Protein AF-A0A392SSB5-F1 (afdb_monomer_lite)

Foldseek 3Di:
DLVLLVQCPPPVSVVVSQVVLVVVLVVVVVVHADEPDAQEAELEPVCPDSNLSVRLSVRLSNLCRHDPPRRQWHWYDYPDIDIDRQDDDTPNSSSVSNND

Sequence (100 aa):
PHEIIKSLGDGDGGEVAELQWKRIVDDLLKKGKMRNCLAVCDVSWSMYGIPMEVSVALGLLVSELSDEPWKGKVITFSEEPQLHVIQGDNLKSKTDFVRD

Organism: NCBI:txid97028

Structure (mmCIF, N/CA/C/O backbone):
data_AF-A0A392SSB5-F1
#
_entry.id   AF-A0A392SSB5-F1
#
loop_
_atom_site.group_PDB
_atom_site.id
_atom_site.type_symbol
_atom_site.label_atom_id
_atom_site.label_alt_id
_atom_site.label_comp_id
_atom_site.label_asym_id
_atom_site.label_entity_id
_atom_site.label_seq_id
_atom_site.pdbx_PDB_ins_code
_atom_site.Cartn_x
_atom_site.Cartn_y
_atom_site.Cartn_z
_atom_site.occupancy
_atom_site.B_iso_or_equiv
_atom_site.auth_seq_id
_atom_site.auth_comp_id
_atom_site.auth_asym_id
_atom_site.auth_atom_id
_atom_site.pdbx_PDB_model_num
ATOM 1 N N . PRO A 1 1 ? -6.053 5.837 -7.531 1.00 74.88 1 PRO A N 1
ATOM 2 C CA . PRO A 1 1 ? -4.984 5.447 -6.573 1.00 74.88 1 PRO A CA 1
ATOM 3 C C . PRO A 1 1 ? -3.628 5.202 -7.245 1.00 74.88 1 PRO A C 1
ATOM 5 O O . PRO A 1 1 ? -2.646 5.785 -6.816 1.00 74.88 1 PRO A O 1
ATOM 8 N N . HIS A 1 2 ? -3.573 4.394 -8.309 1.00 81.00 2 HIS A N 1
ATOM 9 C CA . HIS A 1 2 ? -2.316 4.077 -9.005 1.00 81.00 2 HIS A CA 1
ATOM 10 C C . HIS A 1 2 ? -1.630 5.295 -9.647 1.00 81.00 2 HIS A C 1
ATOM 12 O O . HIS A 1 2 ? -0.413 5.394 -9.598 1.00 81.00 2 HIS A O 1
ATOM 18 N N . GLU A 1 3 ? -2.392 6.282 -10.131 1.00 81.69 3 GLU A N 1
ATOM 19 C CA . GLU A 1 3 ? -1.844 7.560 -10.623 1.00 81.69 3 GLU A CA 1
ATOM 20 C C . GLU A 1 3 ? -1.098 8.358 -9.536 1.00 81.69 3 GLU A C 1
ATOM 22 O O . GLU A 1 3 ? -0.097 9.003 -9.829 1.00 81.69 3 GLU A O 1
ATOM 27 N N . ILE A 1 4 ? -1.535 8.263 -8.272 1.00 81.31 4 ILE A N 1
ATOM 28 C CA . ILE A 1 4 ? -0.857 8.901 -7.130 1.00 81.31 4 ILE A CA 1
ATOM 29 C C . ILE A 1 4 ? 0.488 8.219 -6.891 1.00 81.31 4 ILE A C 1
ATOM 31 O O . ILE A 1 4 ? 1.510 8.886 -6.761 1.00 81.31 4 ILE A O 1
ATOM 35 N N . ILE A 1 5 ? 0.507 6.884 -6.912 1.00 81.62 5 ILE A N 1
ATOM 36 C CA . ILE A 1 5 ? 1.747 6.115 -6.783 1.00 81.62 5 ILE A CA 1
ATOM 37 C C . ILE A 1 5 ? 2.705 6.417 -7.939 1.00 81.62 5 ILE A C 1
ATOM 39 O O . ILE A 1 5 ? 3.904 6.567 -7.721 1.00 81.62 5 I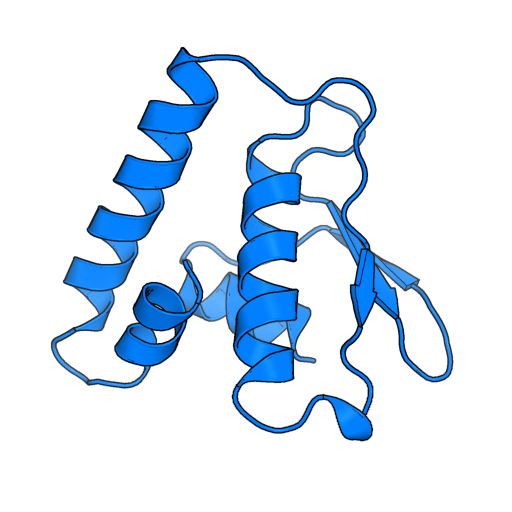LE A O 1
ATOM 43 N N . LYS A 1 6 ? 2.189 6.568 -9.160 1.00 80.94 6 LYS A N 1
ATOM 44 C CA . LYS A 1 6 ? 2.994 6.942 -10.324 1.00 80.94 6 LYS A CA 1
ATOM 45 C C . LYS A 1 6 ? 3.666 8.308 -10.151 1.00 80.94 6 LYS A C 1
ATOM 47 O O . LYS A 1 6 ? 4.838 8.453 -10.487 1.00 80.94 6 LYS A O 1
ATOM 52 N N . SER A 1 7 ? 2.964 9.277 -9.561 1.00 79.56 7 SER A N 1
ATOM 53 C CA . SER A 1 7 ? 3.502 10.621 -9.305 1.00 79.56 7 SER A CA 1
ATOM 54 C C . SER A 1 7 ? 4.600 10.685 -8.229 1.00 79.56 7 SER A C 1
ATOM 56 O O . SER A 1 7 ? 5.279 11.702 -8.119 1.00 79.56 7 SER A O 1
ATOM 58 N N . LEU A 1 8 ? 4.854 9.598 -7.480 1.00 75.19 8 LEU A N 1
ATOM 59 C CA . LEU A 1 8 ? 5.969 9.518 -6.517 1.00 75.19 8 LEU A CA 1
ATOM 60 C C . LEU A 1 8 ? 7.356 9.544 -7.184 1.00 75.19 8 LEU A C 1
ATOM 62 O O . LEU A 1 8 ? 8.359 9.770 -6.504 1.00 75.19 8 LEU A O 1
ATOM 66 N N . GLY A 1 9 ? 7.429 9.257 -8.489 1.00 66.75 9 GLY A N 1
ATOM 67 C CA . GLY A 1 9 ? 8.666 9.312 -9.272 1.00 66.75 9 GLY A CA 1
ATOM 68 C C . GLY A 1 9 ? 9.068 10.724 -9.706 1.00 66.75 9 GLY A C 1
ATOM 69 O O . GLY A 1 9 ? 10.226 10.939 -10.063 1.00 66.75 9 GLY A O 1
ATOM 70 N N . ASP A 1 10 ? 8.144 11.684 -9.641 1.00 70.12 10 ASP A N 1
ATOM 71 C CA . ASP A 1 10 ? 8.379 13.060 -10.062 1.00 70.12 10 ASP A CA 1
ATOM 72 C C . ASP A 1 10 ? 8.918 13.855 -8.864 1.00 70.12 10 ASP A C 1
ATOM 74 O O . ASP A 1 10 ? 8.266 13.944 -7.825 1.00 70.12 10 ASP A O 1
ATOM 78 N N . GLY A 1 11 ? 10.131 14.407 -8.976 1.00 62.84 11 GLY A N 1
ATOM 79 C CA . GLY A 1 11 ? 10.922 14.896 -7.831 1.00 62.84 11 GLY A CA 1
ATOM 80 C C . GLY A 1 11 ? 10.227 15.880 -6.874 1.00 62.84 11 GLY A C 1
ATOM 81 O O . GLY A 1 11 ? 10.515 15.843 -5.684 1.00 62.84 11 GLY A O 1
ATOM 82 N N . ASP A 1 12 ? 9.293 16.700 -7.367 1.00 64.19 12 ASP A N 1
ATOM 83 C CA . ASP A 1 12 ? 8.508 17.678 -6.583 1.00 64.19 12 ASP A CA 1
ATOM 84 C C . ASP A 1 12 ? 7.080 17.176 -6.247 1.00 64.19 12 ASP A C 1
ATOM 86 O O . ASP A 1 12 ? 6.355 17.771 -5.452 1.00 64.19 12 ASP A O 1
ATOM 90 N N . GLY A 1 13 ? 6.647 16.068 -6.863 1.00 64.44 13 GLY A N 1
ATOM 91 C CA . GLY A 1 13 ? 5.302 15.494 -6.737 1.00 64.44 13 GLY A CA 1
ATOM 92 C C . GLY A 1 13 ? 5.133 14.537 -5.554 1.00 64.44 13 GLY A C 1
ATOM 93 O O . GLY A 1 13 ? 4.003 14.238 -5.168 1.00 64.44 13 GLY A O 1
ATOM 94 N N . GLY A 1 14 ? 6.237 14.092 -4.943 1.00 75.31 14 GLY A N 1
ATOM 95 C CA . GLY A 1 14 ? 6.227 13.107 -3.859 1.00 75.31 14 GLY A CA 1
ATOM 96 C C . GLY A 1 14 ? 5.416 13.547 -2.639 1.00 75.31 14 GLY A C 1
ATOM 97 O O . GLY A 1 14 ? 4.550 12.808 -2.180 1.00 75.31 14 GLY A O 1
ATOM 98 N N . GLU A 1 15 ? 5.620 14.770 -2.144 1.00 80.94 15 GLU A N 1
ATOM 99 C CA . GLU A 1 15 ? 4.875 15.271 -0.978 1.00 80.94 15 GLU A CA 1
ATOM 100 C C . GLU A 1 15 ? 3.379 15.448 -1.273 1.00 80.94 15 GLU A C 1
ATOM 102 O O . GLU A 1 15 ? 2.524 15.135 -0.441 1.00 80.94 15 GLU A O 1
ATOM 107 N N . VAL A 1 16 ? 3.042 15.904 -2.483 1.00 85.62 16 VAL A N 1
ATOM 108 C CA . VAL A 1 16 ? 1.648 16.037 -2.923 1.00 85.62 16 VAL A CA 1
ATOM 109 C C . VAL A 1 16 ? 0.987 14.662 -3.004 1.00 85.62 16 VAL A C 1
ATOM 111 O O . VAL A 1 16 ? -0.149 14.507 -2.552 1.00 85.62 16 VAL A O 1
ATOM 114 N N . ALA A 1 17 ? 1.699 13.659 -3.517 1.00 86.06 17 ALA A N 1
ATOM 115 C CA . ALA A 1 17 ? 1.217 12.289 -3.611 1.00 86.06 17 ALA A CA 1
ATOM 116 C C . ALA A 1 17 ? 0.952 11.672 -2.226 1.00 86.06 17 ALA A C 1
ATOM 118 O O . ALA A 1 17 ? -0.105 11.075 -2.016 1.00 86.06 17 ALA A O 1
ATOM 119 N N . GLU A 1 18 ? 1.846 11.882 -1.255 1.00 86.38 18 GLU A N 1
ATOM 120 C CA . GLU A 1 18 ? 1.653 11.451 0.139 1.00 86.38 18 GLU A CA 1
ATOM 121 C C . GLU A 1 18 ? 0.390 12.072 0.753 1.00 86.38 18 GLU A C 1
ATOM 123 O O . GLU A 1 18 ? -0.443 11.379 1.345 1.00 86.38 18 GLU A O 1
ATOM 128 N N . LEU A 1 19 ? 0.199 13.384 0.575 1.00 89.00 19 LEU A N 1
ATOM 129 C CA . LEU A 1 19 ? -0.980 14.089 1.084 1.00 89.00 19 LEU A CA 1
ATOM 130 C C . LEU A 1 19 ? -2.273 13.611 0.409 1.00 89.00 19 LEU A C 1
ATOM 132 O O . LEU A 1 19 ? -3.296 13.437 1.078 1.00 89.00 19 LEU A O 1
ATOM 136 N N . GLN A 1 20 ? -2.240 13.378 -0.905 1.00 90.50 20 GLN A N 1
ATOM 137 C CA . GLN A 1 20 ? -3.375 12.840 -1.656 1.00 90.50 20 GLN A CA 1
ATOM 138 C C . GLN A 1 20 ? -3.726 11.420 -1.209 1.00 90.50 20 GLN A C 1
ATOM 140 O O . GLN A 1 20 ? -4.905 11.115 -1.015 1.00 90.50 20 GLN A O 1
ATOM 145 N N . TRP A 1 21 ? -2.721 10.568 -1.002 1.00 91.75 21 TRP A N 1
ATOM 146 C CA . TRP A 1 21 ? -2.910 9.212 -0.501 1.00 91.75 21 TRP A CA 1
ATOM 147 C C . TRP A 1 21 ? -3.539 9.213 0.886 1.00 91.75 21 TRP A C 1
ATOM 149 O O . TRP A 1 21 ? -4.602 8.620 1.082 1.00 91.75 21 TRP A O 1
ATOM 159 N N . LYS A 1 22 ? -2.941 9.958 1.822 1.00 90.94 22 LYS A N 1
ATOM 160 C CA . LYS A 1 22 ? -3.452 10.092 3.187 1.00 90.94 22 LYS A CA 1
ATOM 161 C C . LYS A 1 22 ? -4.910 10.539 3.198 1.00 90.94 22 LYS A C 1
ATOM 1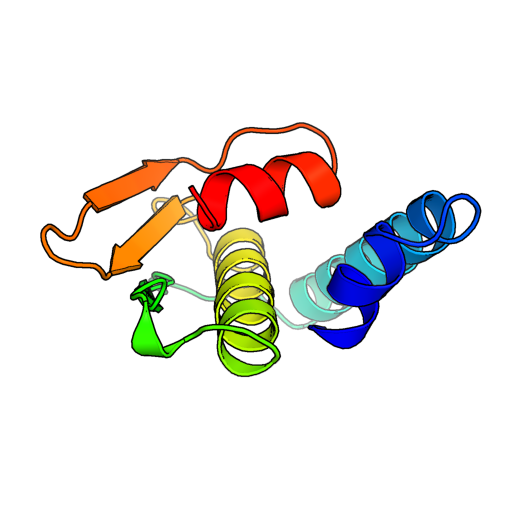63 O O . LYS A 1 22 ? -5.725 9.961 3.909 1.00 90.94 22 LYS A O 1
ATOM 168 N N . ARG A 1 23 ? -5.266 11.518 2.360 1.00 92.75 23 ARG A N 1
ATOM 169 C CA . ARG A 1 23 ? -6.650 11.987 2.234 1.00 92.75 23 ARG A CA 1
ATOM 170 C C . ARG A 1 23 ? -7.607 10.881 1.783 1.00 92.75 23 ARG A C 1
ATOM 172 O O . ARG A 1 23 ? -8.687 10.764 2.352 1.00 92.75 23 ARG A O 1
ATOM 179 N N . ILE A 1 24 ? -7.233 10.084 0.779 1.00 92.12 24 ILE A N 1
ATOM 180 C CA . ILE A 1 24 ? -8.069 8.973 0.295 1.00 92.12 24 ILE A CA 1
ATOM 181 C C . ILE A 1 24 ? -8.290 7.944 1.402 1.00 92.12 24 ILE A C 1
ATOM 183 O O . ILE A 1 24 ? -9.424 7.519 1.621 1.00 92.12 24 ILE A O 1
ATOM 187 N N . VAL A 1 25 ? -7.223 7.564 2.103 1.00 90.75 25 VAL A N 1
ATOM 188 C CA . VAL A 1 25 ? -7.284 6.590 3.197 1.00 90.75 25 VAL A CA 1
ATOM 189 C C . VAL A 1 25 ? -8.170 7.114 4.322 1.00 90.75 25 VAL A C 1
ATOM 191 O O . VAL A 1 25 ? -9.108 6.429 4.722 1.00 90.75 25 VAL A O 1
ATOM 194 N N . ASP A 1 26 ? -7.951 8.351 4.772 1.00 92.25 26 ASP A N 1
ATOM 195 C CA . ASP A 1 26 ? -8.739 8.977 5.836 1.00 92.25 26 ASP A CA 1
ATOM 196 C C . ASP A 1 26 ? -10.227 9.077 5.465 1.00 92.25 26 ASP A C 1
ATOM 198 O O . ASP A 1 26 ? -11.102 8.780 6.283 1.00 92.25 26 ASP A O 1
ATOM 202 N N . ASP A 1 27 ? -10.545 9.473 4.230 1.00 92.62 27 ASP A N 1
ATOM 203 C CA . ASP A 1 27 ? -11.930 9.599 3.769 1.00 92.62 27 ASP A CA 1
ATOM 204 C C . ASP A 1 27 ? -12.632 8.240 3.630 1.00 92.62 27 ASP A C 1
ATOM 206 O O . ASP A 1 27 ? -13.838 8.143 3.877 1.00 92.62 27 ASP A O 1
ATOM 210 N N . LEU A 1 28 ? -11.899 7.180 3.284 1.00 90.19 28 LEU A N 1
ATOM 211 C CA . LEU A 1 28 ? -12.435 5.820 3.231 1.00 90.19 28 LEU A CA 1
ATOM 212 C C . LEU A 1 28 ? -12.588 5.213 4.630 1.00 90.19 28 LEU A C 1
ATOM 214 O O . LEU A 1 28 ? -13.641 4.645 4.918 1.00 90.19 28 LEU A O 1
ATOM 218 N N . LEU A 1 29 ? -11.633 5.429 5.537 1.00 89.25 29 LEU A N 1
ATOM 219 C CA . LEU A 1 29 ? -11.737 5.000 6.936 1.00 89.25 29 LEU A CA 1
ATOM 220 C C . LEU A 1 29 ? -12.951 5.617 7.643 1.00 89.25 29 LEU A C 1
ATOM 222 O O . LEU A 1 29 ? -13.604 4.937 8.436 1.00 89.25 29 LEU A O 1
ATOM 226 N N . LYS A 1 30 ? -13.304 6.873 7.327 1.00 91.00 30 LYS A N 1
ATOM 227 C CA . LYS A 1 30 ? -14.534 7.517 7.832 1.00 91.00 30 LYS A CA 1
ATOM 228 C C . LYS A 1 30 ? -15.811 6.812 7.370 1.00 91.00 30 LYS A C 1
ATOM 230 O O . LYS A 1 30 ? -16.807 6.843 8.087 1.00 91.00 30 LYS A O 1
ATOM 235 N N . LYS A 1 31 ? -15.806 6.205 6.178 1.00 90.19 31 LYS A N 1
ATOM 236 C CA . LYS A 1 31 ? -16.952 5.440 5.654 1.00 90.19 31 LYS A CA 1
ATOM 237 C C . LYS A 1 31 ? -17.048 4.047 6.268 1.00 90.19 31 LYS A C 1
ATOM 239 O O . LYS A 1 31 ? -18.129 3.463 6.278 1.00 90.19 31 LYS A O 1
ATOM 244 N N . GLY A 1 32 ? -15.942 3.534 6.791 1.00 87.19 32 GLY A N 1
ATOM 245 C CA . GLY A 1 32 ? -15.874 2.262 7.485 1.00 87.19 32 GLY A CA 1
ATOM 246 C C . GLY A 1 32 ? -14.588 1.517 7.167 1.00 87.19 32 GLY A C 1
ATOM 247 O O . GLY A 1 32 ? -13.888 1.811 6.202 1.00 87.19 32 GLY A O 1
ATOM 248 N N . LYS A 1 33 ? -14.292 0.523 7.998 1.00 88.38 33 LYS A N 1
ATOM 249 C CA . LYS A 1 33 ? -13.149 -0.364 7.809 1.00 88.38 33 LYS A CA 1
ATOM 250 C C . LYS A 1 33 ? -13.562 -1.671 7.153 1.00 88.38 33 LYS A C 1
ATOM 252 O O . LYS A 1 33 ? -14.687 -2.144 7.336 1.00 88.38 33 LYS A O 1
ATOM 257 N N . MET A 1 34 ? -12.627 -2.273 6.434 1.00 87.44 34 MET A N 1
ATOM 258 C CA . MET A 1 34 ? -12.807 -3.577 5.810 1.00 87.44 34 MET A CA 1
ATOM 259 C C . MET A 1 34 ? -12.589 -4.668 6.866 1.00 87.44 34 MET A C 1
ATOM 261 O O . MET A 1 34 ? -11.480 -4.876 7.360 1.00 87.44 34 MET A O 1
ATOM 265 N N . ARG A 1 35 ? -13.659 -5.373 7.246 1.00 87.88 35 ARG A N 1
ATOM 266 C CA . ARG A 1 35 ? -13.581 -6.467 8.227 1.00 87.88 35 ARG A CA 1
ATOM 267 C C . ARG A 1 35 ? -13.154 -7.762 7.547 1.00 87.88 35 ARG A C 1
ATOM 269 O O . ARG A 1 35 ? -13.774 -8.167 6.570 1.00 87.88 35 ARG A O 1
ATOM 276 N N . ASN A 1 36 ? -12.144 -8.424 8.111 1.00 85.38 36 ASN A N 1
ATOM 277 C CA . ASN A 1 36 ? -11.625 -9.710 7.636 1.00 85.38 36 ASN A CA 1
ATOM 278 C C . ASN A 1 36 ? -11.262 -9.718 6.135 1.00 85.38 36 ASN A C 1
ATOM 280 O O . ASN A 1 36 ? -11.579 -10.661 5.413 1.00 85.38 36 ASN A O 1
ATOM 284 N N . CYS A 1 37 ? -10.632 -8.639 5.665 1.00 88.81 37 CYS A N 1
ATOM 285 C CA . CYS A 1 37 ? -10.190 -8.496 4.284 1.00 88.81 37 CYS A CA 1
ATOM 286 C C . CYS A 1 37 ? -8.661 -8.573 4.219 1.00 88.81 37 CYS A C 1
ATOM 288 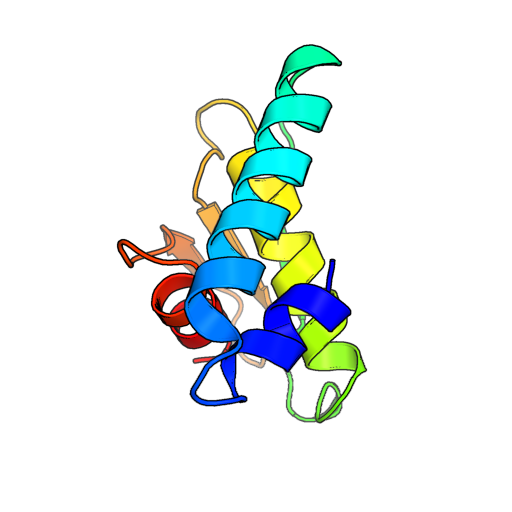O O . CYS A 1 37 ? -7.974 -7.880 4.971 1.00 88.81 37 CYS A O 1
ATOM 290 N N . LEU A 1 38 ? -8.139 -9.408 3.323 1.00 89.12 38 LEU A N 1
ATOM 291 C CA . LEU A 1 38 ? -6.709 -9.568 3.089 1.00 89.12 38 LEU A CA 1
ATOM 292 C C . LEU A 1 38 ? -6.399 -9.218 1.636 1.00 89.12 38 LEU A C 1
ATOM 294 O O . LEU A 1 38 ? -7.019 -9.753 0.717 1.00 89.12 38 LEU A O 1
ATOM 298 N N . ALA A 1 39 ? -5.448 -8.309 1.447 1.00 90.50 39 ALA A N 1
ATOM 299 C CA . ALA A 1 39 ? -4.968 -7.927 0.131 1.00 90.50 39 ALA A CA 1
ATOM 300 C C . ALA A 1 39 ? -4.051 -9.014 -0.439 1.00 90.50 39 ALA A C 1
ATOM 302 O O . ALA A 1 39 ? -3.129 -9.465 0.243 1.00 90.50 39 ALA A O 1
ATOM 303 N N . VAL A 1 40 ? -4.282 -9.387 -1.696 1.00 89.81 40 VAL A N 1
ATOM 304 C CA . VAL A 1 40 ? -3.400 -10.262 -2.476 1.00 89.81 40 VAL A CA 1
ATOM 305 C C . VAL A 1 40 ? -3.005 -9.502 -3.738 1.00 89.81 40 VAL A C 1
ATOM 307 O O . VAL A 1 40 ? -3.881 -9.098 -4.502 1.00 89.81 40 VAL A O 1
ATOM 310 N N . CYS A 1 41 ? -1.710 -9.267 -3.922 1.00 87.94 41 CYS A N 1
ATOM 311 C CA . CYS A 1 41 ? -1.159 -8.467 -5.011 1.00 87.94 41 CYS A CA 1
ATOM 312 C C . CYS A 1 41 ? -0.365 -9.359 -5.948 1.00 87.94 41 CYS A C 1
ATOM 314 O O . CYS A 1 41 ? 0.641 -9.930 -5.541 1.00 87.94 41 CYS A O 1
ATOM 316 N N . ASP A 1 42 ? -0.788 -9.445 -7.203 1.00 85.69 42 ASP A N 1
ATOM 317 C CA . ASP A 1 42 ? 0.033 -10.045 -8.248 1.00 85.69 42 ASP A CA 1
ATOM 318 C C . ASP A 1 42 ? 1.162 -9.073 -8.607 1.00 85.69 42 ASP A C 1
ATOM 320 O O . ASP A 1 42 ? 0.900 -7.924 -8.985 1.00 85.69 42 ASP A O 1
ATOM 324 N N . VAL A 1 43 ? 2.398 -9.536 -8.425 1.00 82.56 43 VAL A N 1
ATOM 325 C CA . VAL A 1 43 ? 3.648 -8.820 -8.732 1.00 82.56 43 VAL A CA 1
ATOM 326 C C . VAL A 1 43 ? 4.534 -9.642 -9.670 1.00 82.56 43 VAL A C 1
ATOM 328 O O . VAL A 1 43 ? 5.739 -9.429 -9.780 1.00 82.56 43 VAL A O 1
ATOM 331 N N . SER A 1 44 ? 3.932 -10.608 -10.369 1.00 83.31 44 SER A N 1
ATOM 332 C CA . SER A 1 44 ? 4.612 -11.416 -11.375 1.00 83.31 44 SER A CA 1
ATOM 333 C C . SER A 1 44 ? 5.147 -10.564 -12.530 1.00 83.31 44 SER A C 1
ATOM 335 O O . SER A 1 44 ? 4.660 -9.472 -12.823 1.00 83.31 44 SER A O 1
ATOM 337 N N . TRP A 1 45 ? 6.128 -11.096 -13.262 1.00 80.38 45 TRP A N 1
ATOM 338 C CA . TRP A 1 45 ? 6.749 -10.399 -14.396 1.00 80.38 45 TRP A CA 1
ATOM 339 C C . TRP A 1 45 ? 5.739 -9.940 -15.468 1.00 80.38 45 TRP A C 1
ATOM 341 O O . TRP A 1 45 ? 5.938 -8.910 -16.112 1.00 80.38 45 TRP A O 1
ATOM 351 N N . SER A 1 46 ? 4.619 -10.656 -15.637 1.00 82.50 46 SER A N 1
ATOM 352 C CA . SER A 1 46 ? 3.532 -10.264 -16.548 1.00 82.50 46 SER A CA 1
ATOM 353 C C . SER A 1 46 ? 2.819 -8.972 -16.154 1.00 82.50 46 SER A C 1
ATOM 355 O O . SER A 1 46 ? 2.160 -8.367 -16.998 1.00 82.50 46 SER A O 1
ATOM 357 N N . MET A 1 47 ? 2.957 -8.529 -14.904 1.00 83.12 47 MET A N 1
ATOM 358 C CA . MET A 1 47 ? 2.329 -7.311 -14.401 1.00 83.12 47 MET A CA 1
ATOM 359 C C . MET A 1 47 ? 3.102 -6.040 -14.772 1.00 83.12 47 MET A C 1
ATOM 361 O O . MET A 1 47 ? 2.633 -4.947 -14.460 1.00 83.12 47 MET A O 1
ATOM 365 N N . TYR A 1 48 ? 4.253 -6.142 -15.451 1.00 81.25 48 TYR A N 1
ATOM 366 C CA . TYR A 1 48 ? 5.108 -4.998 -15.780 1.00 81.25 48 TYR A CA 1
ATOM 367 C C . TYR A 1 48 ? 4.337 -3.801 -16.374 1.00 81.25 48 TYR A C 1
ATOM 369 O O . TYR A 1 48 ? 3.552 -3.930 -17.316 1.00 81.25 48 TYR A O 1
ATOM 377 N N . GLY A 1 49 ? 4.597 -2.607 -15.831 1.00 84.31 49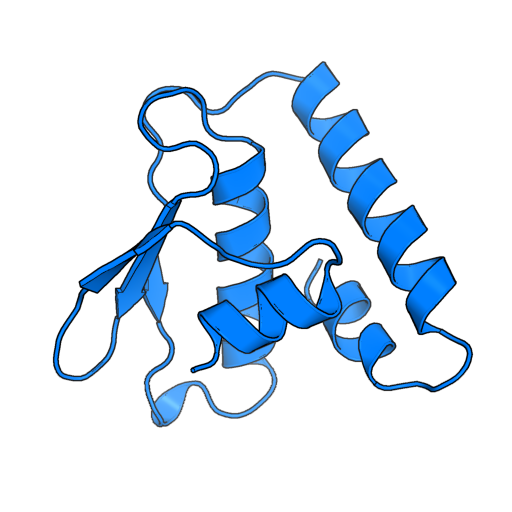 GLY A N 1
ATOM 378 C CA . GLY A 1 49 ? 3.946 -1.356 -16.219 1.00 84.31 49 GLY A CA 1
ATOM 379 C C . GLY A 1 49 ? 2.714 -1.025 -15.370 1.00 84.31 49 GLY A C 1
ATOM 380 O O . GLY A 1 49 ? 2.711 -1.201 -14.153 1.00 84.31 49 GLY A O 1
ATOM 381 N N . ILE A 1 50 ? 1.661 -0.519 -16.019 1.00 85.25 50 ILE A N 1
ATOM 382 C CA . ILE A 1 50 ? 0.425 -0.057 -15.359 1.00 85.25 50 ILE A CA 1
ATOM 383 C C . ILE A 1 50 ? -0.251 -1.151 -14.506 1.00 85.25 50 ILE A C 1
ATOM 385 O O . ILE A 1 50 ? -0.717 -0.819 -13.414 1.00 85.25 50 ILE A O 1
ATOM 389 N N . PRO A 1 51 ? -0.316 -2.436 -14.923 1.00 87.06 51 PRO A N 1
ATOM 390 C CA . PRO A 1 51 ? -0.945 -3.469 -14.100 1.00 87.06 51 PRO A CA 1
ATOM 391 C C . PRO A 1 51 ? 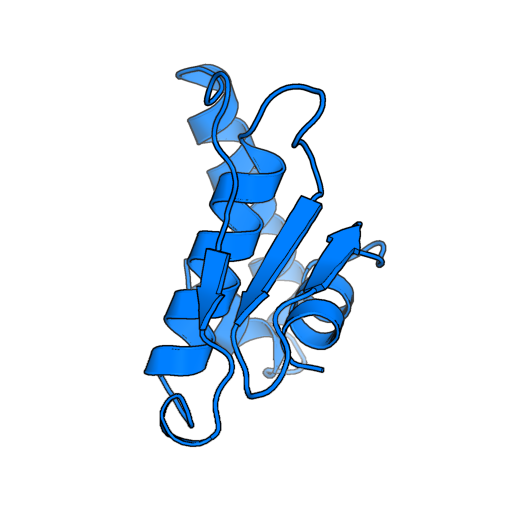-0.294 -3.608 -12.715 1.00 87.06 51 PRO A C 1
ATOM 393 O O . PRO A 1 51 ? -1.013 -3.694 -11.720 1.00 87.06 51 PRO A O 1
ATOM 396 N N . MET A 1 52 ? 1.040 -3.538 -12.631 1.00 86.81 52 MET A N 1
ATOM 397 C CA . MET A 1 52 ? 1.795 -3.540 -11.373 1.00 86.81 52 MET A CA 1
ATOM 398 C C . MET A 1 52 ? 1.407 -2.347 -10.497 1.00 86.81 52 MET A C 1
ATOM 400 O O . MET A 1 52 ? 1.107 -2.509 -9.317 1.00 86.81 52 MET A O 1
ATOM 404 N N . GLU A 1 53 ? 1.373 -1.140 -11.072 1.00 85.56 53 GLU A N 1
ATOM 405 C CA . GLU A 1 53 ? 1.014 0.081 -10.340 1.00 85.56 53 GLU A CA 1
ATOM 406 C C . GLU A 1 53 ? -0.401 -0.008 -9.755 1.00 85.56 53 GLU A C 1
ATOM 408 O O . GLU A 1 53 ? -0.636 0.404 -8.618 1.00 85.56 53 GLU A O 1
ATOM 413 N N . VAL A 1 54 ? -1.344 -0.575 -10.511 1.00 88.50 54 VAL A N 1
ATOM 414 C CA . VAL A 1 54 ? -2.723 -0.798 -10.059 1.00 88.50 54 VAL A CA 1
ATOM 415 C C . VAL A 1 54 ? -2.785 -1.843 -8.949 1.00 88.50 54 VAL A C 1
ATOM 417 O O . VAL A 1 54 ? -3.437 -1.591 -7.934 1.00 88.50 54 VAL A O 1
ATOM 420 N N . SER A 1 55 ? -2.100 -2.976 -9.124 1.00 89.88 55 SER A N 1
ATOM 421 C CA . SER A 1 55 ? -2.041 -4.077 -8.153 1.00 89.88 55 SER A CA 1
ATOM 422 C C . SER A 1 55 ? -1.510 -3.593 -6.803 1.00 89.88 55 SER A C 1
ATOM 424 O O . SER A 1 55 ? -2.204 -3.689 -5.790 1.00 89.88 55 SER A O 1
ATOM 426 N N . VAL A 1 56 ? -0.344 -2.940 -6.805 1.00 88.75 56 VAL A N 1
ATOM 427 C CA . VAL A 1 56 ? 0.296 -2.408 -5.594 1.00 88.75 56 VAL A CA 1
ATOM 428 C C . VAL A 1 56 ? -0.565 -1.326 -4.940 1.00 88.75 56 VAL A C 1
ATOM 430 O O . VAL A 1 56 ? -0.778 -1.357 -3.728 1.00 88.75 56 VAL A O 1
ATOM 433 N N . ALA A 1 57 ? -1.129 -0.395 -5.720 1.00 90.69 57 ALA A N 1
ATOM 434 C CA . ALA A 1 57 ? -1.961 0.673 -5.168 1.00 90.69 57 ALA A CA 1
ATOM 435 C C . ALA A 1 57 ? -3.230 0.148 -4.495 1.00 90.69 57 ALA A C 1
ATOM 437 O O . ALA A 1 57 ? -3.614 0.625 -3.430 1.00 90.69 57 ALA A O 1
ATOM 438 N N . LEU A 1 58 ? -3.914 -0.815 -5.109 1.00 90.50 58 LEU A N 1
ATOM 439 C CA . LEU A 1 58 ? -5.104 -1.403 -4.501 1.00 90.50 58 LEU A CA 1
ATOM 440 C C . LEU A 1 58 ? -4.736 -2.275 -3.302 1.00 90.50 58 LEU A C 1
ATOM 442 O O . LEU A 1 58 ? -5.426 -2.222 -2.287 1.00 90.50 58 LEU A O 1
ATOM 446 N N . GLY A 1 59 ? -3.627 -3.005 -3.387 1.00 91.31 59 GLY A N 1
ATOM 447 C CA . GLY A 1 59 ? -3.089 -3.807 -2.301 1.00 91.31 59 GLY A CA 1
ATOM 448 C C . GLY A 1 59 ? -2.812 -3.019 -1.033 1.00 91.31 59 GLY A C 1
ATOM 449 O O . GLY A 1 59 ? -3.336 -3.341 0.034 1.00 91.31 59 GLY A O 1
ATOM 450 N N . LEU A 1 60 ? -2.032 -1.946 -1.172 1.00 91.38 60 LEU A N 1
ATOM 451 C CA . LEU A 1 60 ? -1.719 -1.026 -0.082 1.00 91.38 60 LEU A CA 1
ATOM 452 C C . LEU A 1 60 ? -2.988 -0.398 0.494 1.00 91.38 60 LEU A C 1
ATOM 454 O O . LEU A 1 60 ? -3.166 -0.376 1.709 1.00 91.38 60 LEU A O 1
ATOM 458 N N . LEU A 1 61 ? -3.904 0.057 -0.367 1.00 91.31 61 LEU A N 1
ATOM 459 C CA . LEU A 1 61 ? -5.143 0.684 0.082 1.00 91.31 61 LEU A CA 1
ATOM 460 C C . LEU A 1 61 ? -6.007 -0.286 0.895 1.00 91.31 61 LEU A C 1
ATOM 462 O O . LEU A 1 61 ? -6.483 0.062 1.971 1.00 91.31 61 LEU A O 1
ATOM 466 N N . VAL A 1 62 ? -6.203 -1.510 0.400 1.00 91.38 62 VAL A N 1
ATOM 467 C CA . VAL A 1 62 ? -6.963 -2.542 1.117 1.00 91.38 62 VAL A CA 1
ATOM 468 C C . VAL A 1 62 ? -6.285 -2.864 2.445 1.00 91.38 62 VAL A C 1
ATOM 470 O O . VAL A 1 62 ? -6.955 -2.900 3.470 1.00 91.38 62 VAL A O 1
ATOM 473 N N . SER A 1 63 ? -4.962 -3.016 2.446 1.00 92.00 63 SER A N 1
ATOM 474 C CA . SER A 1 63 ? -4.187 -3.301 3.651 1.00 92.00 63 SER A CA 1
ATOM 475 C C . SER A 1 63 ? -4.307 -2.214 4.731 1.00 92.00 63 SER A C 1
ATOM 477 O O . SER A 1 63 ? -4.407 -2.530 5.919 1.00 92.00 63 SER A O 1
ATOM 479 N N . GLU A 1 64 ? -4.354 -0.934 4.346 1.00 90.88 64 GLU A N 1
ATOM 480 C CA . GLU A 1 64 ? -4.534 0.190 5.278 1.00 90.88 64 GLU A CA 1
ATOM 481 C C . GLU A 1 64 ? -5.982 0.338 5.777 1.00 90.88 64 GLU A C 1
ATOM 483 O O . GLU A 1 64 ? -6.203 0.780 6.910 1.00 90.88 64 GLU A O 1
ATOM 488 N N . LEU A 1 65 ? -6.966 -0.058 4.962 1.00 91.75 65 LEU A N 1
ATOM 489 C CA . LEU A 1 65 ? -8.391 -0.037 5.313 1.00 91.75 65 LEU A CA 1
ATOM 490 C C . LEU A 1 65 ? -8.848 -1.267 6.103 1.00 91.75 65 LEU A C 1
ATOM 492 O O . LEU A 1 65 ? -9.919 -1.233 6.722 1.00 91.75 65 LEU A O 1
ATOM 496 N N . SER A 1 66 ? -8.074 -2.348 6.070 1.00 91.88 66 SER A N 1
ATOM 497 C CA . SER A 1 66 ? -8.363 -3.575 6.800 1.00 91.88 66 SER A CA 1
ATOM 498 C C . SER A 1 66 ? -8.211 -3.405 8.310 1.00 91.88 66 SER A C 1
ATOM 500 O O . SER A 1 66 ? -7.349 -2.682 8.809 1.00 91.88 66 SER A O 1
ATOM 502 N N . ASP A 1 67 ? -9.065 -4.106 9.054 1.00 91.81 67 ASP A N 1
ATOM 503 C CA . ASP A 1 67 ? -8.922 -4.257 10.501 1.00 91.81 67 ASP A CA 1
ATOM 504 C C . ASP A 1 67 ? -7.908 -5.352 10.874 1.00 91.81 67 ASP A C 1
ATOM 506 O O . ASP A 1 67 ? -7.499 -6.186 10.059 1.00 91.81 67 ASP A O 1
ATOM 510 N N . GLU A 1 68 ? -7.510 -5.360 12.147 1.00 88.31 68 GLU A N 1
ATOM 511 C CA . GLU A 1 68 ? -6.720 -6.448 12.723 1.00 88.31 68 GLU A CA 1
ATOM 512 C C . GLU A 1 68 ? -7.414 -7.810 12.514 1.00 88.31 68 GLU A C 1
ATOM 514 O O . GLU A 1 68 ? -8.644 -7.894 12.606 1.00 88.31 68 GLU A O 1
ATOM 519 N N . PRO A 1 69 ? -6.659 -8.891 12.237 1.00 88.31 69 PRO A N 1
ATOM 520 C CA . PRO A 1 69 ? -5.195 -8.993 12.256 1.00 88.31 69 PRO A CA 1
ATOM 521 C C . PRO A 1 69 ? -4.520 -8.690 10.905 1.00 88.31 69 PRO A C 1
ATOM 523 O O . PRO A 1 69 ? -3.334 -8.980 10.747 1.00 88.31 69 PRO A O 1
ATOM 526 N N . TRP A 1 70 ? -5.259 -8.203 9.904 1.00 92.38 70 TRP A N 1
ATOM 527 C CA . TRP A 1 70 ? -4.782 -8.083 8.516 1.00 92.38 70 TRP A CA 1
ATOM 528 C C . TRP A 1 70 ? -4.281 -6.692 8.153 1.00 92.38 70 TRP A C 1
ATOM 530 O O . TRP A 1 70 ? -3.673 -6.514 7.099 1.00 92.38 70 TRP A O 1
ATOM 540 N N . LYS A 1 71 ? -4.523 -5.714 9.023 1.00 90.31 71 LYS A N 1
ATOM 541 C CA . LYS A 1 71 ? -4.052 -4.349 8.844 1.00 90.31 71 LYS A CA 1
ATOM 542 C C . LYS A 1 71 ? -2.542 -4.314 8.596 1.00 90.31 71 LYS A C 1
ATOM 544 O O . LYS A 1 71 ? -1.768 -4.908 9.345 1.00 90.31 71 LYS A O 1
ATOM 549 N N . GLY A 1 72 ? -2.128 -3.606 7.548 1.00 90.62 72 GLY A N 1
ATOM 550 C CA . GLY A 1 72 ? -0.713 -3.469 7.188 1.00 90.62 72 GLY A CA 1
ATOM 551 C C . GLY A 1 72 ? -0.065 -4.758 6.670 1.00 90.62 72 GLY A C 1
ATOM 552 O O . GLY A 1 72 ? 1.160 -4.830 6.587 1.00 90.62 72 GLY A O 1
ATOM 553 N N . LYS A 1 73 ? -0.856 -5.787 6.339 1.00 92.12 73 LYS A N 1
ATOM 554 C CA . LYS A 1 73 ? -0.377 -7.029 5.726 1.00 92.12 73 LYS A CA 1
ATOM 555 C C . LYS A 1 73 ? -0.850 -7.157 4.288 1.00 92.12 73 LYS A C 1
ATOM 557 O O . LYS A 1 73 ? -1.913 -6.650 3.926 1.00 92.12 73 LYS A O 1
ATOM 562 N N . VAL A 1 74 ? -0.067 -7.857 3.481 1.00 92.25 74 VAL A N 1
ATOM 563 C CA . VAL A 1 74 ? -0.368 -8.145 2.079 1.00 92.25 74 VAL A CA 1
ATOM 564 C C . VAL A 1 74 ? 0.234 -9.490 1.706 1.00 92.25 74 VAL A C 1
ATOM 566 O O . VAL A 1 74 ? 1.305 -9.841 2.191 1.00 92.25 74 VAL A O 1
ATOM 569 N N . ILE A 1 75 ? -0.454 -10.260 0.870 1.00 89.75 75 ILE A N 1
ATOM 570 C CA . ILE A 1 75 ? 0.144 -11.417 0.207 1.00 89.75 75 ILE A CA 1
ATOM 571 C C . ILE A 1 75 ? 0.644 -10.952 -1.152 1.00 89.75 75 ILE A C 1
ATOM 573 O O . ILE A 1 75 ? -0.153 -10.462 -1.950 1.00 89.75 75 ILE A O 1
ATOM 577 N N . THR A 1 76 ? 1.931 -11.099 -1.429 1.00 86.12 76 THR A N 1
ATOM 578 C CA . THR A 1 76 ? 2.453 -10.951 -2.790 1.00 86.12 76 THR A CA 1
ATOM 579 C C . THR A 1 76 ? 2.308 -12.293 -3.500 1.00 86.12 76 THR A C 1
ATOM 581 O O . THR A 1 76 ? 2.485 -13.359 -2.908 1.00 86.12 76 THR A O 1
ATOM 584 N N . PHE A 1 77 ? 1.890 -12.255 -4.758 1.00 76.94 77 PHE A N 1
ATOM 585 C CA . PHE A 1 77 ? 1.708 -13.426 -5.598 1.00 76.94 77 PHE A CA 1
ATOM 586 C C . PHE A 1 77 ? 2.711 -13.355 -6.749 1.00 76.94 77 PHE A C 1
ATOM 588 O O . PHE A 1 77 ? 2.626 -12.487 -7.619 1.00 76.94 77 PHE A O 1
ATOM 595 N N . SER A 1 78 ? 3.678 -14.264 -6.702 1.00 73.75 78 SER A N 1
ATOM 596 C CA . SER A 1 78 ? 4.687 -14.529 -7.728 1.00 73.75 78 SER A CA 1
ATOM 597 C C . SER A 1 78 ? 4.877 -16.056 -7.822 1.00 73.75 78 SER A C 1
ATOM 599 O O . SER A 1 78 ? 3.905 -16.793 -7.659 1.00 73.75 78 SER A O 1
ATOM 601 N N . GLU A 1 79 ? 6.085 -16.560 -8.091 1.00 73.38 79 GLU A N 1
ATOM 602 C CA . GLU A 1 79 ? 6.363 -18.008 -8.112 1.00 73.38 79 GLU A CA 1
ATOM 603 C C . GLU A 1 79 ? 6.153 -18.664 -6.731 1.00 73.38 79 GLU A C 1
ATOM 605 O O . GLU A 1 79 ? 5.673 -19.795 -6.652 1.00 73.38 79 GLU A O 1
ATOM 610 N N . GLU A 1 80 ? 6.406 -17.924 -5.643 1.00 77.69 80 GLU A N 1
ATOM 611 C CA . GLU A 1 80 ? 6.172 -18.365 -4.265 1.00 77.69 80 GLU A CA 1
ATOM 612 C C . GLU A 1 80 ? 5.390 -17.297 -3.479 1.00 77.69 80 GLU A C 1
ATOM 614 O O . GLU A 1 80 ? 5.960 -16.278 -3.089 1.00 77.69 80 GLU A O 1
ATOM 619 N N . PRO A 1 81 ? 4.082 -17.491 -3.222 1.00 82.06 81 PRO A N 1
ATOM 620 C CA . PRO A 1 81 ? 3.290 -16.497 -2.513 1.00 82.06 81 PRO A CA 1
ATOM 621 C C . PRO A 1 81 ? 3.673 -16.420 -1.033 1.00 82.06 81 PRO A C 1
ATOM 623 O O . PRO A 1 81 ? 3.697 -17.433 -0.328 1.00 82.06 81 PRO A O 1
ATOM 626 N N . GLN A 1 82 ? 3.904 -15.205 -0.537 1.00 85.12 82 GLN A N 1
ATOM 627 C CA . GLN A 1 82 ? 4.302 -14.953 0.847 1.00 85.12 82 GLN A CA 1
ATOM 628 C C . GLN A 1 82 ? 3.427 -13.874 1.491 1.00 85.12 82 GLN A C 1
ATOM 630 O O . GLN A 1 82 ? 2.992 -12.922 0.846 1.00 85.12 82 GLN A O 1
ATOM 635 N N . LEU A 1 83 ? 3.144 -14.035 2.788 1.00 89.12 83 LEU A N 1
ATOM 636 C CA . LEU A 1 83 ? 2.461 -13.018 3.587 1.00 89.12 83 LEU A CA 1
ATOM 637 C C . LEU A 1 83 ? 3.499 -12.050 4.152 1.00 89.12 83 LEU A C 1
ATOM 639 O O . LEU A 1 83 ? 4.269 -12.410 5.043 1.00 89.12 83 LEU A O 1
ATOM 643 N N . HIS A 1 84 ? 3.453 -10.806 3.696 1.00 88.56 84 HIS A N 1
ATOM 644 C CA . HIS A 1 84 ? 4.331 -9.746 4.157 1.00 88.56 84 HIS A CA 1
ATOM 645 C C . HIS A 1 84 ? 3.610 -8.790 5.108 1.00 88.56 84 HIS A C 1
ATOM 647 O O . HIS A 1 84 ? 2.422 -8.492 4.962 1.00 88.56 84 HIS A O 1
ATOM 653 N N . VAL A 1 85 ? 4.363 -8.277 6.080 1.00 91.06 85 VAL A N 1
ATOM 654 C CA . VAL A 1 85 ? 3.992 -7.090 6.856 1.00 91.06 85 VAL A CA 1
ATOM 655 C C . VAL A 1 85 ? 4.661 -5.905 6.177 1.00 91.06 85 VAL A C 1
ATOM 657 O O . VAL A 1 85 ? 5.890 -5.848 6.153 1.00 91.06 85 VAL A O 1
ATOM 660 N N . ILE A 1 86 ? 3.867 -4.989 5.624 1.00 89.38 86 ILE A N 1
ATOM 661 C CA . ILE A 1 86 ? 4.369 -3.844 4.858 1.00 89.38 86 ILE A CA 1
ATOM 662 C C . ILE A 1 86 ? 5.296 -3.012 5.746 1.00 89.38 86 ILE A C 1
ATOM 664 O O .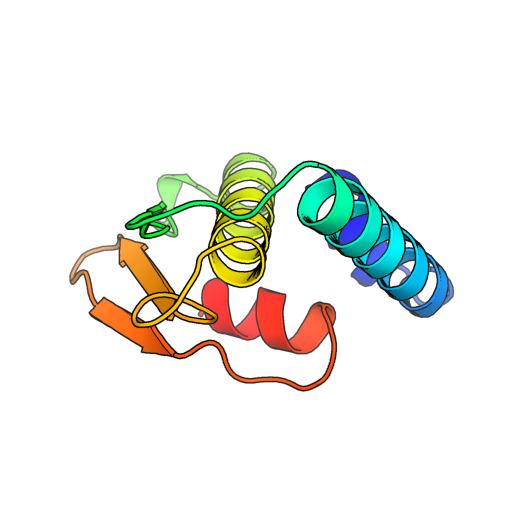 ILE A 1 86 ? 4.904 -2.585 6.833 1.00 89.38 86 ILE A O 1
ATOM 668 N N . GLN A 1 87 ? 6.522 -2.792 5.273 1.00 85.25 87 GLN A N 1
ATOM 669 C CA . GLN A 1 87 ? 7.513 -1.939 5.927 1.00 85.25 87 GLN A CA 1
ATOM 670 C C . GLN A 1 87 ? 7.580 -0.571 5.237 1.00 85.25 87 GLN A C 1
ATOM 672 O O . GLN A 1 87 ? 7.296 -0.458 4.046 1.00 85.25 87 GLN A O 1
ATOM 677 N N . GLY A 1 88 ? 7.982 0.457 5.985 1.00 84.69 88 GLY A N 1
ATOM 678 C CA . GLY A 1 88 ? 8.212 1.802 5.456 1.00 84.69 88 GLY A CA 1
ATOM 679 C C . GLY A 1 88 ? 7.315 2.882 6.062 1.00 84.69 88 GLY A C 1
ATOM 680 O O . GLY A 1 88 ? 6.140 2.660 6.365 1.00 84.69 88 GLY A O 1
ATOM 681 N N . ASP A 1 89 ? 7.889 4.075 6.213 1.00 83.38 89 ASP A N 1
ATOM 682 C CA . ASP A 1 89 ? 7.246 5.221 6.869 1.00 83.38 89 ASP A CA 1
ATOM 683 C C . ASP A 1 89 ? 6.455 6.108 5.896 1.00 83.38 89 ASP A C 1
ATOM 685 O O . ASP A 1 89 ? 5.557 6.843 6.306 1.00 83.38 89 ASP A O 1
ATOM 689 N N . ASN A 1 90 ? 6.771 6.036 4.602 1.00 85.19 90 ASN A N 1
ATOM 690 C CA . ASN A 1 90 ? 6.166 6.848 3.544 1.00 85.19 90 ASN A CA 1
ATOM 691 C C . ASN A 1 90 ? 5.611 5.964 2.413 1.00 85.19 90 ASN A C 1
ATOM 693 O O . ASN A 1 90 ? 6.023 4.812 2.254 1.00 85.19 90 ASN A O 1
ATOM 697 N N . LEU A 1 91 ? 4.661 6.479 1.632 1.00 85.38 91 LEU A N 1
ATOM 698 C CA . LEU A 1 91 ? 4.019 5.765 0.528 1.00 85.38 91 LEU A CA 1
ATOM 699 C C . LEU A 1 91 ? 5.034 5.208 -0.468 1.00 85.38 91 LEU A C 1
ATOM 701 O O . LEU A 1 91 ? 4.844 4.097 -0.960 1.00 85.38 91 LEU A O 1
ATOM 705 N N . LYS A 1 92 ? 6.125 5.936 -0.732 1.00 86.12 92 LYS A N 1
ATOM 706 C CA . LYS A 1 92 ? 7.200 5.461 -1.614 1.00 86.12 92 LYS A CA 1
ATOM 707 C C . LYS A 1 92 ? 7.832 4.165 -1.103 1.00 86.12 92 LYS A C 1
ATOM 709 O O . LYS A 1 92 ? 7.766 3.156 -1.792 1.00 86.12 92 LYS A O 1
ATOM 714 N N . SER A 1 93 ? 8.349 4.164 0.123 1.00 86.75 93 SER A N 1
ATOM 715 C CA . SER A 1 93 ? 8.969 2.984 0.745 1.00 86.75 93 SER A CA 1
ATOM 716 C C . SER A 1 93 ? 8.008 1.799 0.852 1.00 86.75 93 SER A C 1
ATOM 718 O O . SER A 1 93 ? 8.401 0.674 0.563 1.00 86.75 93 SER A O 1
ATOM 720 N N . LYS A 1 94 ? 6.732 2.048 1.173 1.00 88.69 94 LYS A N 1
ATOM 721 C CA . LYS A 1 94 ? 5.695 1.007 1.189 1.00 88.69 94 LYS A CA 1
ATOM 722 C C . LYS A 1 94 ? 5.428 0.426 -0.198 1.00 88.69 94 LYS A C 1
ATOM 724 O O . LYS A 1 94 ? 5.230 -0.774 -0.330 1.00 88.69 94 LYS A O 1
ATOM 729 N N . THR A 1 95 ? 5.388 1.275 -1.223 1.00 86.81 95 THR A N 1
ATOM 730 C CA . THR A 1 95 ? 5.186 0.845 -2.614 1.00 86.81 95 THR A CA 1
ATOM 731 C C . THR A 1 95 ? 6.365 0.015 -3.091 1.00 86.81 95 THR A C 1
ATOM 733 O O . THR A 1 95 ? 6.152 -1.037 -3.685 1.00 86.81 95 THR A O 1
ATOM 736 N N . ASP A 1 96 ? 7.584 0.471 -2.818 1.00 85.88 96 ASP A N 1
ATOM 737 C CA . ASP A 1 96 ? 8.804 -0.231 -3.202 1.00 85.88 96 ASP A CA 1
ATOM 738 C C . ASP A 1 96 ? 8.876 -1.598 -2.500 1.00 85.88 96 ASP A C 1
ATOM 740 O O . ASP A 1 96 ? 9.066 -2.605 -3.169 1.00 85.88 96 ASP A O 1
ATOM 744 N N . PHE A 1 97 ? 8.541 -1.674 -1.206 1.00 86.31 97 PHE A N 1
ATOM 745 C CA . PHE A 1 97 ? 8.492 -2.940 -0.462 1.00 86.31 97 PHE A CA 1
ATOM 746 C C . PHE A 1 97 ? 7.509 -3.973 -1.037 1.00 86.31 97 PHE A C 1
ATOM 748 O O . PHE A 1 97 ? 7.745 -5.167 -0.919 1.00 86.31 97 PHE A O 1
ATOM 755 N N . VAL A 1 98 ? 6.379 -3.543 -1.609 1.00 84.06 98 VAL A N 1
ATOM 756 C CA . VAL A 1 98 ? 5.397 -4.472 -2.202 1.00 84.06 98 VAL A CA 1
ATOM 757 C C . VAL A 1 98 ? 5.787 -4.876 -3.627 1.00 84.06 98 VAL A C 1
ATOM 759 O O . VAL A 1 98 ? 5.277 -5.874 -4.122 1.00 84.06 98 VAL A O 1
ATOM 762 N N . ARG A 1 99 ? 6.645 -4.102 -4.302 1.00 81.44 99 ARG A N 1
ATOM 763 C CA . ARG A 1 99 ? 7.148 -4.413 -5.651 1.00 81.44 99 ARG A CA 1
ATOM 764 C C . ARG A 1 99 ? 8.302 -5.413 -5.644 1.00 81.44 99 ARG A C 1
ATOM 766 O O . ARG A 1 99 ? 8.486 -6.075 -6.664 1.00 81.44 99 ARG A O 1
ATOM 773 N N . ASP A 1 100 ? 9.067 -5.440 -4.557 1.00 67.88 100 ASP A N 1
ATOM 774 C CA . ASP A 1 100 ? 10.177 -6.370 -4.323 1.00 67.88 100 ASP A CA 1
ATOM 775 C C . ASP A 1 100 ? 9.674 -7.798 -4.040 1.00 67.88 100 ASP A C 1
ATOM 777 O O . ASP A 1 100 ? 10.290 -8.744 -4.585 1.00 67.88 100 ASP A O 1
#

InterPro domains:
  IPR011205 Uncharacterised conserved protein UCP015417, vWA [PIRSF015417] (1-99)
  IPR011205 Uncharacterised conserved protein UCP015417, vWA [PTHR31373] (1-99)
  IPR056690 Domain of unknown function DUF7788 [PF25043] (36-99)

pLDDT: mean 85.39, std 6.74, range [62.84, 92.75]

Secondary structure (DSSP, 8-state):
-HHHHHHTTSTTTHHHHHHHHHHHHHHHHHH--BTT--EEEE-SGGGTTHHHHHHHHHHHHHHHHBPTTTTTEEEEESSS-EEEE---SSHHHHHHHHH-

Radius of gyration: 13.0 Å; chains: 1; bounding box: 28×36×29 Å